Protein AF-A0A844G9I7-F1 (afdb_monomer_lite)

Foldseek 3Di:
DDPPPDDPVVLVVLVVVCVVVVNDPVVLVVVCVVVVPDLVNLVVLLVVLVVCVVVLVPPLVVVVVVLCVPPVSVVVVVDPVSSVVVSVVVSVVSNLVSNSDSDPVSVSD

Radius of gyration: 17.14 Å; chains: 1; bounding box: 35×35×41 Å

Sequence (109 aa):
MSSASLRPTVRAEVDGIAAEMGIDDSELEARKAFLELTEDDAEHLRAIHSKLEAAQNGFADGFYQYLRRLPELAALLPDEATVSRLKEAHGRYFDSLTAGDYGMAYVTG

Secondary structure (DSSP, 8-state):
-------HHHHHHHHHHHHHTT-SHHHHHHHHHHTT--HHHHHHHHHHHHHHHHHHHHHHHHHHHHHTTSHHHHTT--SHHHHHHHHHHHHHHHHHHHS---SHHHHH-

InterPro domains:
  IPR009050 Globin-like superfamily [SSF46458] (18-107)
  IPR012292 Globin/Protoglobin [G3DSA:1.10.490.10] (5-109)
  IPR044398 Globin-sensor domain [PF11563] (25-107)

Organism: NCBI:txid2675226

Structure (mmCIF, N/CA/C/O backbone):
data_AF-A0A844G9I7-F1
#
_entry.id   AF-A0A844G9I7-F1
#
loop_
_atom_site.group_PDB
_atom_site.id
_atom_site.type_symbol
_atom_site.label_atom_id
_atom_site.label_alt_id
_atom_site.label_comp_id
_atom_site.label_asym_id
_atom_site.label_entity_id
_atom_site.label_seq_id
_atom_site.pdbx_PDB_ins_code
_atom_site.Cartn_x
_atom_site.Cartn_y
_atom_site.Cartn_z
_atom_site.occupancy
_atom_site.B_iso_or_equiv
_atom_site.auth_seq_id
_atom_site.auth_comp_id
_atom_site.auth_asym_id
_atom_site.auth_atom_id
_atom_site.pdbx_PDB_model_num
ATOM 1 N N . MET A 1 1 ? -19.244 -5.043 -6.696 1.00 33.78 1 MET A N 1
ATOM 2 C CA . MET A 1 1 ? -18.022 -4.713 -7.455 1.00 33.78 1 MET A CA 1
ATOM 3 C C . MET A 1 1 ? -18.172 -3.309 -8.009 1.00 33.78 1 MET A C 1
ATOM 5 O O . MET A 1 1 ? -18.878 -3.130 -8.989 1.00 33.78 1 MET A O 1
ATOM 9 N N . SER A 1 2 ? -17.619 -2.309 -7.324 1.00 36.78 2 SER A N 1
ATOM 10 C CA . SER A 1 2 ? -17.659 -0.918 -7.782 1.00 36.78 2 SER A CA 1
ATOM 11 C C . SER A 1 2 ? -16.244 -0.520 -8.167 1.00 36.78 2 SER A C 1
ATOM 13 O O . SER A 1 2 ? -15.457 -0.133 -7.309 1.00 36.78 2 SER A O 1
ATOM 15 N N . SER A 1 3 ? -15.924 -0.659 -9.453 1.00 40.97 3 SER A N 1
ATOM 16 C CA . SER A 1 3 ? -14.826 0.091 -10.055 1.00 40.97 3 SER A CA 1
ATOM 17 C C . SER A 1 3 ? -15.193 1.566 -9.910 1.00 40.97 3 SER A C 1
ATOM 19 O O . SER A 1 3 ? -16.163 2.034 -10.510 1.00 40.97 3 SER A O 1
ATOM 21 N N . ALA A 1 4 ? -14.498 2.282 -9.028 1.00 48.38 4 ALA A N 1
ATOM 22 C CA . ALA A 1 4 ? -14.599 3.730 -8.958 1.00 48.38 4 ALA A CA 1
ATOM 23 C C . ALA A 1 4 ? -13.858 4.294 -10.175 1.00 48.38 4 ALA A C 1
ATOM 25 O O . ALA A 1 4 ? -12.704 4.693 -10.090 1.00 48.38 4 ALA A O 1
ATOM 26 N N . SER A 1 5 ? -14.513 4.256 -11.336 1.00 52.41 5 SER A N 1
ATOM 27 C CA . SER A 1 5 ? -14.021 4.916 -12.539 1.00 52.41 5 SER A CA 1
ATOM 28 C C . SER A 1 5 ? -13.988 6.418 -12.261 1.00 52.41 5 SER A C 1
ATOM 30 O O . SER A 1 5 ? -15.034 7.062 -12.122 1.00 52.41 5 SER A O 1
ATOM 32 N N . LEU A 1 6 ? -12.781 6.970 -12.103 1.00 51.28 6 LEU A N 1
ATOM 33 C CA . LEU A 1 6 ? -12.587 8.414 -12.058 1.00 51.28 6 LEU A CA 1
ATOM 34 C C . LEU A 1 6 ? -13.183 9.029 -13.328 1.00 51.28 6 LEU A C 1
ATOM 36 O O . LEU A 1 6 ? -13.032 8.500 -14.431 1.00 51.28 6 LEU A O 1
ATOM 40 N N . ARG A 1 7 ? -13.842 10.182 -13.180 1.00 52.50 7 ARG A N 1
ATOM 41 C CA . ARG A 1 7 ? -14.280 10.967 -14.337 1.00 52.50 7 ARG A CA 1
ATOM 42 C C . ARG A 1 7 ? -13.048 11.310 -15.195 1.00 52.50 7 ARG A C 1
ATOM 44 O O . ARG A 1 7 ? -12.033 11.690 -14.612 1.00 52.50 7 ARG A O 1
ATOM 51 N N . PRO A 1 8 ? -13.136 11.252 -16.538 1.00 58.50 8 PRO A N 1
ATOM 52 C CA . PRO A 1 8 ? -11.988 11.407 -17.441 1.00 58.50 8 PRO A CA 1
ATOM 53 C C . PRO A 1 8 ? -11.113 12.637 -17.154 1.00 58.50 8 PRO A C 1
ATOM 55 O O . PRO A 1 8 ? -9.895 12.571 -17.254 1.00 58.50 8 PRO A O 1
ATOM 58 N N . THR A 1 9 ? -11.732 13.745 -16.740 1.00 63.19 9 THR A N 1
ATOM 59 C CA . THR A 1 9 ? -11.050 15.000 -16.397 1.00 63.19 9 THR A CA 1
ATOM 60 C C . THR A 1 9 ? -10.159 14.885 -15.160 1.00 63.19 9 THR A C 1
ATOM 62 O O . THR A 1 9 ? -9.043 15.380 -15.178 1.00 63.19 9 THR A O 1
ATOM 65 N N . VAL A 1 10 ? -10.610 14.187 -14.114 1.00 68.00 10 VAL A N 1
ATOM 66 C CA . VAL A 1 10 ? -9.838 14.048 -12.866 1.00 68.00 10 VAL A CA 1
ATOM 67 C C . VAL A 1 10 ? -8.649 13.114 -13.079 1.00 68.00 10 VAL A C 1
ATOM 69 O O . VAL A 1 10 ? -7.578 13.352 -12.537 1.00 68.00 10 VAL A O 1
ATOM 72 N N . ARG A 1 11 ? -8.808 12.075 -13.912 1.00 64.19 11 ARG A N 1
ATOM 73 C CA . ARG A 1 11 ? -7.693 11.189 -14.271 1.00 64.19 11 ARG A CA 1
ATOM 74 C C . ARG A 1 11 ? -6.596 11.957 -15.014 1.00 64.19 11 ARG A C 1
ATOM 76 O O . ARG A 1 11 ? -5.443 11.868 -14.625 1.00 64.19 11 ARG A O 1
ATOM 83 N N . ALA A 1 12 ? -6.972 12.784 -15.991 1.00 64.88 12 ALA A N 1
ATOM 84 C CA . ALA A 1 12 ? -6.025 13.624 -16.725 1.00 64.88 12 ALA A CA 1
ATOM 85 C C . ALA A 1 12 ? -5.307 14.659 -15.832 1.00 64.88 12 ALA A C 1
ATOM 87 O O . ALA A 1 12 ? -4.141 14.963 -16.064 1.00 64.88 12 ALA A O 1
ATOM 88 N N . GLU A 1 13 ? -5.979 15.189 -14.805 1.00 68.00 13 GLU A N 1
ATOM 89 C CA . GLU A 1 13 ? -5.363 16.090 -13.819 1.00 68.00 13 GLU A CA 1
ATOM 90 C C . GLU A 1 13 ? -4.354 15.363 -12.918 1.00 68.00 13 GLU A C 1
ATOM 92 O O . GLU A 1 13 ? -3.267 15.885 -12.680 1.00 68.00 13 GLU A O 1
ATOM 97 N N . VAL A 1 14 ? -4.672 14.146 -12.460 1.00 66.75 14 VAL A N 1
ATOM 98 C CA . VAL A 1 14 ? -3.742 13.309 -11.679 1.00 66.75 14 VAL A CA 1
ATOM 99 C C . VAL A 1 14 ? -2.527 12.915 -12.516 1.00 66.75 14 VAL A C 1
ATOM 101 O O . VAL A 1 14 ? -1.402 13.044 -12.037 1.00 66.75 14 VAL A O 1
ATOM 104 N N . ASP A 1 15 ? -2.735 12.512 -13.771 1.00 68.62 15 ASP A N 1
ATOM 105 C CA . ASP A 1 15 ? -1.649 12.179 -14.697 1.00 68.62 15 ASP A CA 1
ATOM 106 C C . ASP A 1 15 ? -0.749 13.408 -14.957 1.00 68.62 15 ASP A C 1
ATOM 108 O O . ASP A 1 15 ? 0.476 13.293 -15.003 1.00 68.62 15 ASP A O 1
ATOM 112 N N . GLY A 1 16 ? -1.339 14.608 -15.053 1.00 67.50 16 GLY A N 1
ATOM 113 C CA . GLY A 1 16 ? -0.609 15.872 -15.187 1.00 67.50 16 GLY A CA 1
ATOM 114 C C . GLY A 1 16 ? 0.231 16.232 -13.957 1.00 67.50 16 GLY A C 1
ATOM 115 O O . GLY A 1 16 ? 1.384 16.630 -14.105 1.00 67.50 16 GLY A O 1
ATOM 116 N N . ILE A 1 17 ? -0.308 16.037 -12.748 1.00 68.25 17 ILE A N 1
ATOM 117 C CA . ILE A 1 17 ? 0.423 16.252 -11.488 1.00 68.25 17 ILE A CA 1
ATOM 118 C C . ILE A 1 17 ? 1.550 15.224 -11.334 1.00 68.25 17 ILE A C 1
ATOM 120 O O . ILE A 1 17 ? 2.654 15.583 -10.934 1.00 68.25 17 ILE A O 1
ATOM 124 N N . ALA A 1 18 ? 1.306 13.956 -11.676 1.00 65.31 18 ALA A N 1
ATOM 125 C CA . ALA A 1 18 ? 2.324 12.909 -11.639 1.00 65.31 18 ALA A CA 1
ATOM 126 C C . ALA A 1 18 ? 3.498 13.238 -12.577 1.00 65.31 18 ALA A C 1
ATOM 128 O O . ALA A 1 18 ? 4.653 13.151 -12.161 1.00 65.31 18 ALA A O 1
ATOM 129 N N . ALA A 1 19 ? 3.204 13.710 -13.793 1.00 63.81 19 ALA A N 1
ATOM 130 C CA . ALA A 1 19 ? 4.216 14.165 -14.741 1.00 63.81 19 ALA A CA 1
ATOM 131 C C . ALA A 1 19 ? 4.979 15.409 -14.244 1.00 63.81 19 ALA A C 1
ATOM 133 O O . ALA A 1 19 ? 6.200 15.471 -14.373 1.00 63.81 19 ALA A O 1
ATOM 134 N N . GLU A 1 20 ? 4.296 16.382 -13.629 1.00 67.19 20 GLU A N 1
ATOM 135 C CA . GLU A 1 20 ? 4.932 17.577 -13.048 1.00 67.19 20 GLU A CA 1
ATOM 136 C C . GLU A 1 20 ? 5.818 17.238 -11.832 1.00 67.19 20 GLU A C 1
ATOM 138 O O . GLU A 1 20 ? 6.842 17.880 -11.600 1.00 67.19 20 GLU A O 1
ATOM 143 N N . MET A 1 21 ? 5.478 16.173 -11.097 1.00 69.19 21 MET A N 1
ATOM 144 C CA . MET A 1 21 ? 6.293 15.591 -10.024 1.00 69.19 21 MET A CA 1
ATOM 145 C C . MET A 1 21 ? 7.427 14.677 -10.530 1.00 69.19 21 MET A C 1
ATOM 147 O O . MET A 1 21 ? 8.182 14.152 -9.709 1.00 69.19 21 MET A O 1
ATOM 151 N N . GLY A 1 22 ? 7.560 14.483 -11.849 1.00 71.44 22 GLY A N 1
ATOM 152 C CA . GLY A 1 22 ? 8.590 13.644 -12.470 1.00 71.44 22 GLY A CA 1
ATOM 153 C C . GLY A 1 22 ? 8.352 12.138 -12.336 1.00 71.44 22 GLY A C 1
ATOM 154 O O . GLY A 1 22 ? 9.294 11.365 -12.453 1.00 71.44 22 GLY A O 1
ATOM 155 N N . ILE A 1 23 ? 7.119 11.708 -12.057 1.00 75.62 23 ILE A N 1
ATOM 156 C CA . ILE A 1 23 ? 6.739 10.294 -12.011 1.00 75.62 23 ILE A CA 1
ATOM 157 C C . ILE A 1 23 ? 6.346 9.877 -13.430 1.00 75.62 23 ILE A C 1
ATOM 159 O O . ILE A 1 23 ? 5.176 9.926 -13.807 1.00 75.62 23 ILE A O 1
ATOM 163 N N . ASP A 1 24 ? 7.346 9.514 -14.224 1.00 84.38 24 ASP A N 1
ATOM 164 C CA . ASP A 1 24 ? 7.183 8.921 -15.550 1.00 84.38 24 ASP A CA 1
ATOM 165 C C . ASP A 1 24 ? 7.708 7.475 -15.578 1.00 84.38 24 ASP A C 1
ATOM 167 O O . ASP A 1 24 ? 8.198 6.955 -14.571 1.00 84.38 24 ASP A O 1
ATOM 171 N N . ASP A 1 25 ? 7.600 6.810 -16.731 1.00 86.44 25 ASP A N 1
ATOM 172 C CA . ASP A 1 25 ? 8.064 5.428 -16.892 1.00 86.44 25 ASP A CA 1
ATOM 173 C C . ASP A 1 25 ? 9.565 5.274 -16.573 1.00 86.44 25 ASP A C 1
ATOM 175 O O . ASP A 1 25 ? 9.979 4.249 -16.037 1.00 86.44 25 ASP A O 1
ATOM 179 N N . SER A 1 26 ? 10.394 6.286 -16.856 1.00 89.00 26 SER A N 1
ATOM 180 C CA . SER A 1 26 ? 11.833 6.222 -16.579 1.00 89.00 26 SER A CA 1
ATOM 181 C C . SER A 1 26 ? 12.118 6.303 -15.082 1.00 89.00 26 SER A C 1
ATOM 183 O O . SER A 1 26 ? 12.963 5.562 -14.579 1.00 89.00 26 SER A O 1
ATOM 185 N N . GLU A 1 27 ? 11.435 7.194 -14.366 1.00 90.88 27 GLU A N 1
ATOM 186 C CA . GLU A 1 27 ? 11.519 7.282 -12.906 1.00 90.88 27 GLU A CA 1
ATOM 187 C C . GLU A 1 27 ? 10.958 6.016 -12.244 1.00 90.88 27 GLU A C 1
ATOM 189 O O . GLU A 1 27 ? 11.523 5.520 -11.267 1.00 90.88 27 GLU A O 1
ATOM 194 N N . LEU A 1 28 ? 9.876 5.445 -12.785 1.00 91.25 28 LEU A N 1
ATOM 195 C CA . LEU A 1 28 ? 9.317 4.183 -12.307 1.00 91.25 28 LEU A CA 1
ATOM 196 C C . LEU A 1 28 ? 10.337 3.044 -12.412 1.00 91.25 28 LEU A C 1
ATOM 198 O O . LEU A 1 28 ? 10.581 2.344 -11.427 1.00 91.25 28 LEU A O 1
ATOM 202 N N . GLU A 1 29 ? 10.967 2.879 -13.573 1.00 93.25 29 GLU A N 1
ATOM 203 C CA . GLU A 1 29 ? 11.994 1.854 -13.761 1.00 93.25 29 GLU A CA 1
ATOM 204 C C . GLU A 1 29 ? 13.237 2.122 -12.897 1.00 93.25 29 GLU A C 1
ATOM 206 O O . GLU A 1 29 ? 13.800 1.186 -12.326 1.00 93.25 29 GLU A O 1
ATOM 211 N N . ALA A 1 30 ? 13.621 3.388 -12.690 1.00 93.19 30 ALA A N 1
ATOM 212 C CA . ALA A 1 30 ? 14.696 3.745 -11.764 1.00 93.19 30 ALA A CA 1
ATOM 213 C C . ALA A 1 30 ? 14.370 3.351 -10.313 1.00 93.19 30 ALA A C 1
ATOM 215 O O . ALA A 1 30 ? 15.235 2.826 -9.608 1.00 93.19 30 ALA A O 1
ATOM 216 N N . ARG A 1 31 ? 13.123 3.542 -9.864 1.00 93.00 31 ARG A N 1
ATOM 217 C CA . ARG A 1 31 ? 12.666 3.117 -8.530 1.00 93.00 31 ARG A CA 1
ATOM 218 C C . ARG A 1 31 ? 12.640 1.607 -8.383 1.00 93.00 31 ARG A C 1
ATOM 220 O O . ARG A 1 31 ? 13.085 1.112 -7.350 1.00 93.00 31 ARG A O 1
ATOM 227 N N . LYS A 1 32 ? 12.151 0.878 -9.390 1.00 95.12 32 LYS A N 1
ATOM 228 C CA . LYS A 1 32 ? 12.191 -0.591 -9.385 1.00 95.12 32 LYS A CA 1
ATOM 229 C C . LYS A 1 32 ? 13.626 -1.089 -9.287 1.00 95.12 32 LYS A C 1
ATOM 231 O O . LYS A 1 32 ? 13.918 -1.890 -8.410 1.00 95.12 32 LYS A O 1
ATOM 236 N N . ALA A 1 33 ? 14.529 -0.545 -10.102 1.00 95.69 33 ALA A N 1
ATOM 237 C CA . ALA A 1 33 ? 15.945 -0.893 -10.057 1.00 95.69 33 ALA A CA 1
ATOM 238 C C . ALA A 1 33 ? 16.591 -0.554 -8.702 1.00 95.69 33 ALA A C 1
ATOM 240 O O . ALA A 1 33 ? 17.333 -1.368 -8.163 1.00 95.69 33 ALA A O 1
ATOM 241 N N . PHE A 1 34 ? 16.286 0.614 -8.125 1.00 95.69 34 PHE A N 1
ATOM 242 C CA . PHE A 1 34 ? 16.789 1.019 -6.808 1.00 95.69 34 PHE A CA 1
ATOM 243 C C . PHE A 1 34 ? 16.295 0.112 -5.673 1.00 95.69 34 PHE A C 1
ATOM 245 O O . PHE A 1 34 ? 17.048 -0.178 -4.748 1.00 95.69 34 PHE A O 1
ATOM 252 N N . LEU A 1 35 ? 15.035 -0.323 -5.734 1.00 95.31 35 LEU A N 1
ATOM 253 C CA . LEU A 1 35 ? 14.436 -1.245 -4.766 1.00 95.31 35 LEU A CA 1
ATOM 254 C C . LEU A 1 35 ? 14.755 -2.715 -5.060 1.00 95.31 35 LEU A C 1
ATOM 256 O O . LEU A 1 35 ? 14.287 -3.577 -4.323 1.00 95.31 35 LEU A O 1
ATOM 260 N N . GLU A 1 36 ? 15.506 -2.986 -6.131 1.00 97.12 36 GLU A N 1
ATOM 261 C CA . GLU A 1 36 ? 15.764 -4.329 -6.655 1.00 97.12 36 GLU A CA 1
ATOM 262 C C . GLU A 1 36 ? 14.469 -5.123 -6.909 1.00 97.12 36 GLU A C 1
ATOM 264 O O . GLU A 1 36 ? 14.449 -6.341 -6.803 1.00 97.12 36 GLU A O 1
ATOM 269 N N . LEU A 1 37 ? 13.376 -4.433 -7.254 1.00 95.81 37 LEU A N 1
ATOM 270 C CA . LEU A 1 37 ? 12.088 -5.049 -7.555 1.00 95.81 37 LEU A CA 1
ATOM 271 C C . LEU A 1 37 ? 12.104 -5.591 -8.986 1.00 95.81 37 LEU A C 1
ATOM 273 O O . LEU A 1 37 ? 11.899 -4.849 -9.950 1.00 95.81 37 LEU A O 1
ATOM 277 N N . THR A 1 38 ? 12.359 -6.888 -9.109 1.00 96.38 38 THR A N 1
ATOM 278 C CA . THR A 1 38 ? 12.442 -7.599 -10.386 1.00 96.38 38 THR A CA 1
ATOM 279 C C . THR A 1 38 ? 11.139 -8.323 -10.733 1.00 96.38 38 THR A C 1
ATOM 281 O O . THR A 1 38 ? 10.194 -8.375 -9.941 1.00 96.38 38 THR A O 1
ATOM 284 N N . GLU A 1 39 ? 11.078 -8.915 -11.929 1.00 95.81 39 GLU A N 1
ATOM 285 C CA . GLU A 1 39 ? 9.946 -9.769 -12.308 1.00 95.81 39 GLU A CA 1
ATOM 286 C C . GLU A 1 39 ? 9.845 -11.017 -11.416 1.00 95.81 39 GLU A C 1
ATOM 288 O O . GLU A 1 39 ? 8.737 -11.434 -11.084 1.00 95.81 39 GLU A O 1
ATOM 293 N N . ASP A 1 40 ? 10.972 -11.559 -10.944 1.00 97.19 40 ASP A N 1
ATOM 294 C CA . ASP A 1 40 ? 10.982 -12.698 -10.019 1.00 97.19 40 ASP A CA 1
ATOM 295 C C . ASP A 1 40 ? 10.285 -12.333 -8.693 1.00 97.19 40 ASP A C 1
ATOM 297 O O . ASP A 1 40 ? 9.532 -13.128 -8.125 1.00 97.19 40 ASP A O 1
A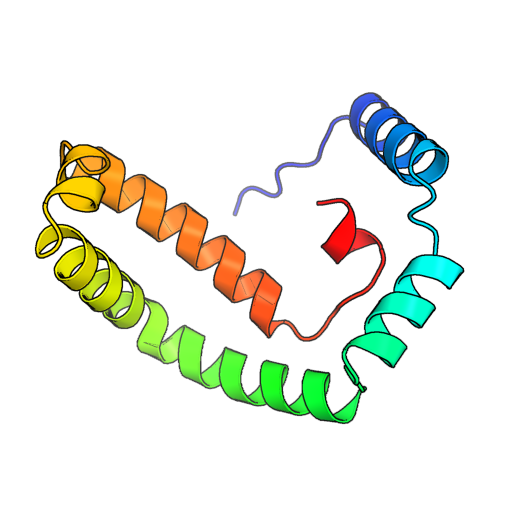TOM 301 N N . ASP A 1 41 ? 10.467 -11.106 -8.199 1.00 96.25 41 ASP A N 1
ATOM 302 C CA . ASP A 1 41 ? 9.762 -10.609 -7.011 1.00 96.25 41 ASP A CA 1
ATOM 303 C C . ASP A 1 41 ? 8.258 -10.466 -7.265 1.00 96.25 41 ASP A C 1
ATOM 305 O O . ASP A 1 41 ? 7.440 -10.843 -6.419 1.00 96.25 41 ASP A O 1
ATOM 309 N N . ALA A 1 42 ? 7.877 -9.982 -8.450 1.00 95.50 42 ALA A N 1
ATOM 310 C CA . ALA A 1 42 ? 6.479 -9.908 -8.860 1.00 95.50 42 ALA A CA 1
ATOM 311 C C . ALA A 1 42 ? 5.839 -11.307 -8.954 1.00 95.50 42 ALA A C 1
ATOM 313 O O . ALA A 1 42 ? 4.703 -11.498 -8.511 1.00 95.50 42 ALA A O 1
ATOM 314 N N . GLU A 1 43 ? 6.568 -12.314 -9.446 1.00 95.94 43 GLU A N 1
ATOM 315 C CA . GLU A 1 43 ? 6.133 -13.716 -9.446 1.00 95.94 43 GLU A CA 1
ATOM 316 C C . GLU A 1 43 ? 5.917 -14.255 -8.028 1.00 95.94 43 GLU A C 1
ATOM 318 O O . GLU A 1 43 ? 4.876 -14.864 -7.749 1.00 95.94 43 GLU A O 1
ATOM 323 N N . HIS A 1 44 ? 6.846 -13.990 -7.106 1.00 94.81 44 HIS A N 1
ATOM 324 C CA . HIS A 1 44 ? 6.692 -14.377 -5.705 1.00 94.81 44 HIS A CA 1
ATOM 325 C C . HIS A 1 44 ? 5.476 -13.707 -5.051 1.00 94.81 44 HIS A C 1
ATOM 327 O O . HIS A 1 44 ? 4.732 -14.363 -4.313 1.00 94.81 44 HIS A O 1
ATOM 333 N N . LEU A 1 45 ? 5.234 -12.427 -5.343 1.00 94.69 45 LEU A N 1
ATOM 334 C CA . LEU A 1 45 ? 4.090 -11.683 -4.817 1.00 94.69 45 LEU A CA 1
ATOM 335 C C . LEU A 1 45 ? 2.767 -12.249 -5.343 1.00 94.69 45 LEU A C 1
ATOM 337 O O . LEU A 1 45 ? 1.881 -12.531 -4.534 1.00 94.69 45 LEU A O 1
ATOM 341 N N . ARG A 1 46 ? 2.676 -12.576 -6.639 1.00 94.56 46 ARG A N 1
ATOM 342 C CA . ARG A 1 46 ? 1.516 -13.278 -7.224 1.00 94.56 46 ARG A CA 1
ATOM 343 C C . ARG A 1 46 ? 1.293 -14.658 -6.602 1.00 94.56 46 ARG A C 1
ATOM 345 O O . ARG A 1 46 ? 0.158 -15.054 -6.329 1.00 94.56 46 ARG A O 1
ATOM 352 N N . ALA A 1 47 ? 2.364 -15.396 -6.314 1.00 92.75 47 ALA A N 1
ATOM 353 C CA . ALA A 1 47 ? 2.259 -16.693 -5.648 1.00 92.75 47 ALA A CA 1
ATOM 354 C C . ALA A 1 47 ? 1.729 -16.571 -4.207 1.00 92.75 47 ALA A C 1
ATOM 356 O O . ALA A 1 47 ? 0.987 -17.442 -3.743 1.00 92.75 47 ALA A O 1
ATOM 357 N N . ILE A 1 48 ? 2.086 -15.501 -3.490 1.00 89.50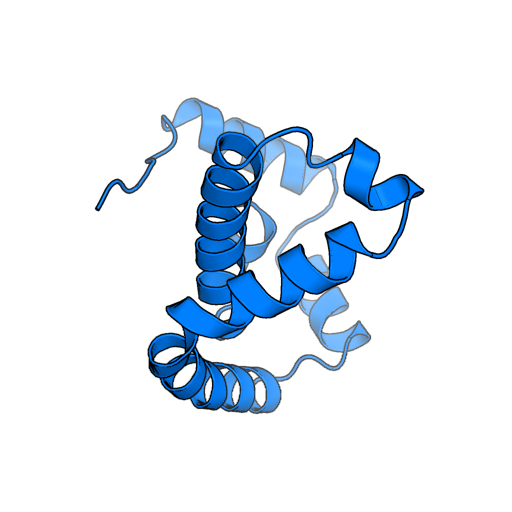 48 ILE A N 1
ATOM 358 C CA . ILE A 1 48 ? 1.584 -15.220 -2.138 1.00 89.50 48 ILE A CA 1
ATOM 359 C C . ILE A 1 48 ? 0.151 -14.676 -2.179 1.00 89.50 48 ILE A C 1
ATOM 361 O O . ILE A 1 48 ? -0.640 -15.044 -1.312 1.00 89.50 48 ILE A O 1
ATOM 365 N N . HIS A 1 49 ? -0.204 -13.874 -3.183 1.00 89.12 49 HIS A N 1
ATOM 366 C CA . HIS A 1 49 ? -1.539 -13.296 -3.364 1.00 89.12 49 HIS A CA 1
ATOM 367 C C . HIS A 1 49 ? -2.647 -14.349 -3.250 1.00 89.12 49 HIS A C 1
ATOM 369 O O . HIS A 1 49 ? -3.524 -14.239 -2.394 1.00 89.12 49 HIS A O 1
ATOM 375 N N . SER A 1 50 ? -2.523 -15.451 -3.998 1.00 81.31 50 SER A N 1
ATOM 376 C CA . SER A 1 50 ? -3.486 -16.565 -3.955 1.00 81.31 50 SER A CA 1
ATOM 377 C C . SER A 1 50 ? -3.635 -17.203 -2.564 1.00 81.31 50 SER A C 1
ATOM 379 O O . SER A 1 50 ? -4.716 -17.642 -2.169 1.00 8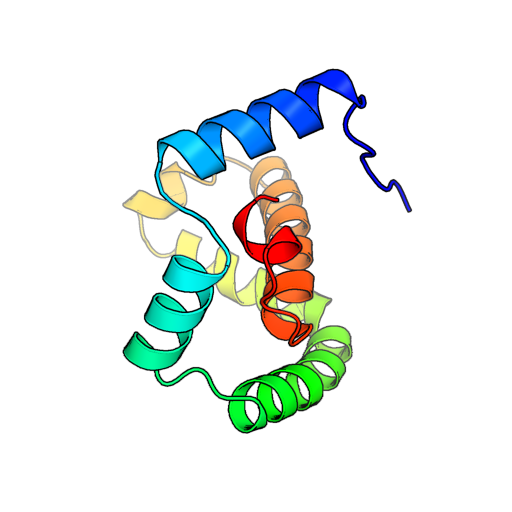1.31 50 SER A O 1
ATOM 381 N N . LYS A 1 51 ? -2.551 -17.240 -1.780 1.00 81.69 51 LYS A N 1
ATOM 382 C CA . LYS A 1 51 ? -2.560 -17.757 -0.403 1.00 81.69 51 LYS A CA 1
ATOM 383 C C . LYS A 1 51 ? -3.182 -16.757 0.566 1.00 81.69 51 LYS A C 1
ATOM 385 O O . LYS A 1 51 ? -3.824 -17.168 1.532 1.00 81.69 51 LYS A O 1
ATOM 390 N N . LEU A 1 52 ? -2.980 -15.462 0.325 1.00 75.88 52 LEU A N 1
ATOM 391 C CA . LEU A 1 52 ? -3.542 -14.397 1.143 1.00 75.88 52 LEU A CA 1
ATOM 392 C C . LEU A 1 52 ? -5.043 -14.273 0.934 1.00 75.88 52 LEU A C 1
ATOM 394 O O . LEU A 1 52 ? -5.734 -14.170 1.937 1.00 75.88 52 LEU A O 1
ATOM 398 N N . GLU A 1 53 ? -5.569 -14.364 -0.291 1.00 72.31 53 GLU A N 1
ATOM 399 C CA . GLU A 1 53 ? -7.022 -14.386 -0.546 1.00 72.31 53 GLU A CA 1
ATOM 400 C C . GLU A 1 53 ? -7.751 -15.423 0.322 1.00 72.31 53 GLU A C 1
ATOM 402 O O . GLU A 1 53 ? -8.776 -15.120 0.934 1.00 72.31 53 GLU A O 1
ATOM 407 N N . ALA A 1 54 ? -7.172 -16.617 0.480 1.00 69.56 54 ALA A N 1
ATOM 408 C CA . ALA A 1 54 ? -7.722 -17.665 1.341 1.00 69.56 54 ALA A CA 1
ATOM 409 C C . ALA A 1 54 ? -7.693 -17.314 2.847 1.00 69.56 54 ALA A C 1
ATOM 411 O O . ALA A 1 54 ? -8.482 -17.853 3.625 1.00 69.56 54 ALA A O 1
ATOM 412 N N . ALA A 1 55 ? -6.797 -16.417 3.267 1.00 66.00 55 ALA A N 1
ATOM 413 C CA . ALA A 1 55 ? -6.573 -16.011 4.656 1.00 66.00 55 ALA A CA 1
ATOM 414 C C . ALA A 1 55 ? -7.050 -14.577 4.984 1.00 66.00 55 ALA A C 1
ATOM 416 O O . ALA A 1 55 ? -6.989 -14.171 6.151 1.00 66.00 55 ALA A O 1
ATOM 417 N N . GLN A 1 56 ? -7.527 -13.810 3.993 1.00 60.88 56 GLN A N 1
ATOM 418 C CA . GLN A 1 56 ? -7.759 -12.358 4.074 1.00 60.88 56 GLN A CA 1
ATOM 419 C C . GLN A 1 56 ? -8.699 -11.957 5.222 1.00 60.88 56 GLN A C 1
ATOM 421 O O . GLN A 1 56 ? -8.497 -10.914 5.843 1.00 60.88 56 GLN A O 1
ATOM 426 N N . ASN A 1 57 ? -9.653 -12.818 5.589 1.00 61.31 57 ASN A N 1
ATOM 427 C CA . ASN A 1 57 ? -10.567 -12.545 6.701 1.00 61.31 57 ASN A CA 1
ATOM 428 C C . ASN A 1 57 ? -9.874 -12.538 8.079 1.00 61.31 57 ASN A C 1
ATOM 430 O O . ASN A 1 57 ? -10.332 -11.845 8.978 1.00 61.31 57 ASN A O 1
ATOM 434 N N . GLY A 1 58 ? -8.777 -13.281 8.268 1.00 71.25 58 GLY A N 1
ATOM 435 C CA . GLY A 1 58 ? -8.099 -13.398 9.568 1.00 71.25 58 GLY A CA 1
ATOM 436 C C . GLY A 1 58 ? -6.898 -12.466 9.750 1.00 71.25 58 GLY A C 1
ATOM 437 O O . GLY A 1 58 ? -6.604 -12.042 10.869 1.00 71.25 58 GLY A O 1
ATOM 438 N N . PHE A 1 59 ? -6.198 -12.124 8.665 1.00 78.31 59 PHE A N 1
ATOM 439 C CA . PHE A 1 59 ? -4.976 -11.315 8.738 1.00 78.31 59 PHE A CA 1
ATOM 440 C C . PHE A 1 59 ? -5.244 -9.894 9.253 1.00 78.31 59 PHE A C 1
ATOM 442 O O . PHE A 1 59 ? -4.592 -9.432 10.195 1.00 78.31 59 PHE A O 1
ATOM 449 N N . ALA A 1 60 ? -6.240 -9.214 8.679 1.00 83.69 60 ALA A N 1
ATOM 450 C CA . ALA A 1 60 ? -6.571 -7.847 9.067 1.00 83.69 60 ALA A CA 1
ATOM 451 C C . ALA A 1 60 ? -7.049 -7.777 10.529 1.00 83.69 60 ALA A C 1
ATOM 453 O O . ALA A 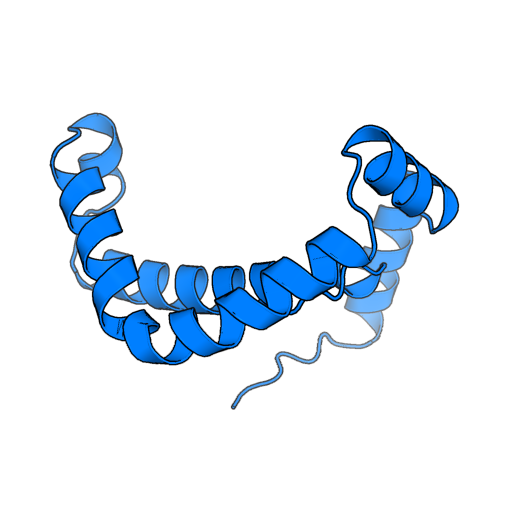1 60 ? -6.710 -6.841 11.253 1.00 83.69 60 ALA A O 1
ATOM 454 N N . ASP A 1 61 ? -7.774 -8.793 10.998 1.00 87.75 61 ASP A N 1
ATOM 455 C CA . ASP A 1 61 ? -8.218 -8.899 12.388 1.00 87.75 61 ASP A CA 1
ATOM 456 C C . ASP A 1 61 ? -7.044 -8.909 13.368 1.00 87.75 61 ASP A C 1
ATOM 458 O O . ASP A 1 61 ? -7.025 -8.108 14.306 1.00 87.75 61 ASP A O 1
ATOM 462 N N . GLY A 1 62 ? -6.039 -9.756 13.123 1.00 89.31 62 GLY A N 1
ATOM 463 C CA . GLY A 1 62 ? -4.833 -9.818 13.950 1.00 89.31 62 GLY A CA 1
ATOM 464 C C . GLY A 1 62 ? -4.064 -8.494 13.971 1.00 89.31 62 GLY A C 1
ATOM 465 O O . GLY A 1 62 ? -3.631 -8.045 15.035 1.00 89.31 62 GLY A O 1
ATOM 466 N N . PHE A 1 63 ? -3.960 -7.828 12.818 1.00 90.69 63 PHE A N 1
ATOM 467 C CA . PHE A 1 63 ? -3.301 -6.528 12.699 1.00 90.69 63 PHE A CA 1
ATOM 468 C C . PHE A 1 63 ? -3.981 -5.449 13.558 1.00 90.69 63 PHE A C 1
ATOM 470 O O . PHE A 1 63 ? -3.330 -4.842 14.408 1.00 90.69 63 PHE A O 1
ATOM 477 N N . TYR A 1 64 ? -5.297 -5.242 13.426 1.00 93.44 64 TYR A N 1
ATOM 478 C CA . TYR A 1 64 ? -5.997 -4.216 14.219 1.00 93.44 64 TYR A CA 1
ATOM 479 C C . TYR A 1 64 ? -6.090 -4.571 15.707 1.00 93.44 64 TYR A C 1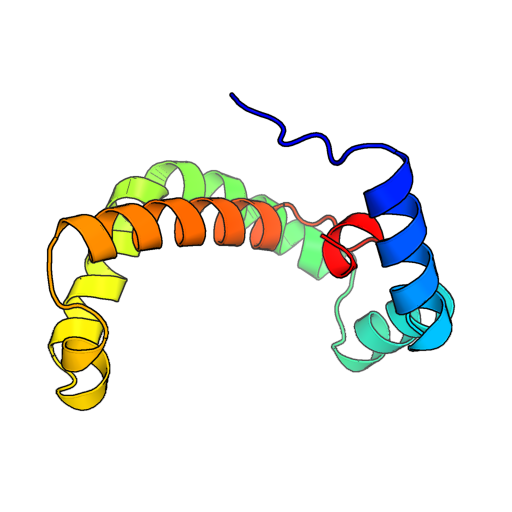
ATOM 481 O O . TYR A 1 64 ? -6.038 -3.673 16.551 1.00 93.44 64 TYR A O 1
ATOM 489 N N . GLN A 1 65 ? -6.169 -5.860 16.055 1.00 93.44 65 GLN A N 1
ATOM 490 C CA . GLN A 1 65 ? -6.051 -6.294 17.450 1.00 93.44 65 GLN A CA 1
ATOM 491 C C . GLN A 1 65 ? -4.685 -5.938 18.043 1.00 93.44 65 GLN A C 1
ATOM 493 O O . GLN A 1 65 ? -4.616 -5.550 19.209 1.00 93.44 65 GLN A O 1
ATOM 498 N N . TYR A 1 66 ? -3.608 -6.053 17.263 1.00 95.00 66 TYR A N 1
ATOM 499 C CA . TYR A 1 66 ? -2.274 -5.640 17.688 1.00 95.00 66 TYR A CA 1
ATOM 500 C C . TYR A 1 66 ? -2.174 -4.118 17.851 1.00 95.00 66 TYR A C 1
ATOM 502 O O . TYR A 1 66 ? -1.730 -3.663 18.904 1.00 95.00 66 TYR A O 1
ATOM 510 N N . LEU A 1 67 ? -2.663 -3.327 16.884 1.00 95.69 67 LEU A N 1
ATOM 511 C CA . LEU A 1 67 ? -2.633 -1.859 16.971 1.00 95.69 67 LEU A CA 1
ATOM 512 C C . LEU A 1 67 ? -3.358 -1.328 18.213 1.00 95.69 67 LEU A C 1
ATOM 514 O O . LEU A 1 67 ? -2.884 -0.393 18.851 1.00 95.69 67 LEU A O 1
ATOM 518 N N . ARG A 1 68 ? -4.464 -1.962 18.620 1.00 95.25 68 ARG A N 1
ATOM 519 C CA . ARG A 1 68 ? -5.194 -1.584 19.841 1.00 95.25 68 ARG A CA 1
ATOM 520 C C . ARG A 1 68 ? -4.417 -1.794 21.140 1.00 95.25 68 ARG A C 1
ATOM 522 O O . ARG A 1 68 ? -4.800 -1.236 22.163 1.00 95.25 68 ARG A O 1
ATOM 529 N N . ARG A 1 69 ? -3.338 -2.579 21.126 1.00 96.88 69 ARG A N 1
ATOM 530 C CA . ARG A 1 69 ? -2.460 -2.755 22.295 1.00 96.88 69 ARG A CA 1
ATOM 531 C C . ARG A 1 69 ? -1.473 -1.599 22.458 1.00 96.88 69 ARG A C 1
ATOM 533 O O . ARG A 1 69 ? -0.835 -1.506 23.502 1.00 96.88 69 ARG A O 1
ATOM 540 N N . LEU A 1 70 ? -1.341 -0.739 21.449 1.00 97.50 70 LEU A N 1
ATOM 541 C CA . LEU A 1 70 ? -0.442 0.409 21.440 1.00 97.50 70 LEU A CA 1
ATOM 542 C C . LEU A 1 70 ? -1.272 1.677 21.709 1.00 97.50 70 LEU A C 1
ATOM 544 O O . LEU A 1 70 ? -2.060 2.052 20.843 1.00 97.50 70 LEU A O 1
ATOM 548 N N . PRO A 1 71 ? -1.140 2.342 22.877 1.00 95.38 71 PRO A N 1
ATOM 549 C CA . PRO A 1 71 ? -2.050 3.418 23.292 1.00 95.38 71 PRO A CA 1
ATOM 550 C C . PRO A 1 71 ? -2.213 4.545 22.267 1.00 95.38 71 PRO A C 1
ATOM 552 O O . PRO A 1 71 ? -3.330 4.984 22.000 1.00 95.38 71 PRO A O 1
ATOM 555 N N . GLU A 1 72 ? -1.110 4.969 21.650 1.00 96.62 72 GLU A N 1
ATOM 556 C CA . GLU A 1 72 ? -1.099 6.027 20.634 1.00 96.62 72 GLU A CA 1
ATOM 557 C C . GLU A 1 72 ? -1.886 5.635 19.377 1.00 96.62 72 GLU A C 1
ATOM 559 O O . GLU A 1 72 ? -2.602 6.455 18.810 1.00 96.62 72 GLU A O 1
ATOM 564 N N . LEU A 1 73 ? -1.812 4.365 18.968 1.00 96.19 73 LEU A N 1
ATOM 565 C CA . LEU A 1 73 ? -2.519 3.866 17.787 1.00 96.19 73 LEU A CA 1
ATOM 566 C C . LEU A 1 73 ? -3.968 3.497 18.109 1.00 96.19 73 LEU A C 1
ATOM 568 O O . LEU A 1 73 ? -4.847 3.678 17.271 1.00 96.19 73 LEU A O 1
ATOM 572 N N . ALA A 1 74 ? -4.247 3.043 19.331 1.00 95.88 74 ALA A N 1
ATOM 573 C CA . ALA A 1 74 ? -5.603 2.793 19.806 1.00 95.88 74 ALA A CA 1
ATOM 574 C C . ALA A 1 74 ? -6.459 4.071 19.777 1.00 95.88 74 ALA A C 1
ATOM 576 O O . ALA A 1 74 ? -7.634 4.004 19.424 1.00 95.88 74 ALA A O 1
ATOM 577 N N . ALA A 1 75 ? -5.863 5.236 20.060 1.00 94.94 75 ALA A N 1
ATOM 578 C CA . ALA A 1 75 ? -6.537 6.532 19.954 1.00 94.94 75 ALA A CA 1
ATOM 579 C C . ALA A 1 75 ? -7.007 6.862 18.520 1.00 94.94 75 ALA A C 1
ATOM 581 O O . ALA A 1 75 ? -7.971 7.606 18.350 1.00 94.94 75 ALA A O 1
ATOM 582 N N . LEU A 1 76 ? -6.373 6.279 17.493 1.00 94.31 76 LEU A N 1
ATOM 583 C CA . LEU A 1 76 ? -6.768 6.413 16.084 1.00 94.31 76 LEU A CA 1
ATOM 584 C C . LEU A 1 76 ? -7.887 5.434 15.675 1.00 94.31 76 LEU A C 1
ATOM 586 O O . LEU A 1 76 ? -8.391 5.509 14.555 1.00 94.31 76 LEU A O 1
ATOM 590 N N . LEU A 1 77 ? -8.279 4.511 16.563 1.00 95.50 77 LEU A N 1
ATOM 591 C CA . LEU A 1 77 ? -9.248 3.437 16.317 1.00 95.50 77 LEU A CA 1
ATOM 592 C C . LEU A 1 77 ? -10.446 3.541 17.287 1.00 95.50 77 LEU A C 1
ATOM 594 O O . LEU A 1 77 ? -10.663 2.621 18.082 1.00 95.50 77 LEU A O 1
ATOM 598 N N . PRO A 1 78 ? -11.225 4.641 17.240 1.00 92.75 78 PRO A N 1
ATOM 599 C CA . PRO A 1 78 ? -12.198 4.993 18.278 1.00 92.75 78 PRO A CA 1
ATOM 600 C C . PRO A 1 78 ? -13.374 4.014 18.401 1.00 92.75 78 PRO A C 1
ATOM 602 O O . PRO A 1 78 ? -13.966 3.904 19.472 1.00 92.75 78 PRO A O 1
ATOM 605 N N . ASP A 1 79 ? -13.722 3.305 17.325 1.00 95.06 79 ASP A N 1
ATOM 606 C CA . ASP A 1 79 ? -14.857 2.384 17.287 1.00 95.06 79 ASP A CA 1
ATOM 607 C C . ASP A 1 79 ? -14.661 1.236 16.277 1.00 95.06 79 ASP A C 1
ATOM 609 O O . ASP A 1 79 ? -13.730 1.214 15.464 1.00 95.06 79 ASP A O 1
ATOM 613 N N . GLU A 1 80 ? -15.552 0.241 16.342 1.00 93.44 80 GLU A N 1
ATOM 614 C CA . GLU A 1 80 ? -15.552 -0.907 15.423 1.00 93.44 80 GLU A CA 1
ATOM 615 C C . GLU A 1 80 ? -15.915 -0.527 13.983 1.00 93.44 80 GLU A C 1
ATOM 617 O O . GLU A 1 80 ? -15.469 -1.185 13.042 1.00 93.44 80 GLU A O 1
ATOM 622 N N . ALA A 1 81 ? -16.695 0.539 13.781 1.00 94.88 81 ALA A N 1
ATOM 623 C CA . ALA A 1 81 ? -17.059 1.001 12.443 1.00 94.88 81 ALA A CA 1
ATOM 624 C C . ALA A 1 81 ? -15.827 1.536 11.693 1.00 94.88 81 ALA A C 1
ATOM 626 O O . ALA A 1 81 ? -15.609 1.221 10.522 1.00 94.88 81 ALA A O 1
ATOM 627 N N . THR A 1 82 ? -14.972 2.280 12.395 1.00 94.38 82 THR A N 1
ATOM 628 C CA . THR A 1 82 ? -13.691 2.782 11.902 1.00 94.38 82 THR A CA 1
ATOM 629 C C . THR A 1 82 ? -12.765 1.627 11.562 1.00 94.38 82 THR A C 1
ATOM 631 O O . THR A 1 82 ? -12.226 1.590 10.457 1.00 94.38 82 THR A O 1
ATOM 634 N N . VAL A 1 83 ? -12.634 0.646 12.460 1.00 94.06 83 VAL A N 1
ATOM 635 C CA . VAL A 1 83 ? -11.831 -0.558 12.205 1.00 94.06 83 VAL A CA 1
ATOM 636 C C . VAL A 1 83 ? -12.357 -1.329 10.994 1.00 94.06 83 VAL A C 1
ATOM 638 O O . VAL A 1 83 ? -11.561 -1.734 10.156 1.00 94.06 83 VAL A O 1
ATOM 641 N N . SER A 1 84 ? -13.672 -1.489 10.852 1.00 91.88 84 SER A N 1
ATOM 642 C CA . SER A 1 84 ? -14.271 -2.209 9.718 1.00 91.88 84 SER A CA 1
ATOM 643 C C . SER A 1 84 ? -13.960 -1.526 8.385 1.00 91.88 84 SER A C 1
ATOM 645 O O . SER A 1 84 ? -13.447 -2.165 7.469 1.00 91.88 84 SER A O 1
ATOM 647 N N . ARG A 1 85 ? -14.147 -0.201 8.298 1.00 92.62 85 ARG A N 1
ATOM 648 C CA . ARG A 1 85 ? -13.790 0.575 7.098 1.00 92.62 85 ARG A CA 1
ATOM 649 C C . ARG A 1 85 ? -12.296 0.492 6.782 1.00 92.62 85 ARG A C 1
ATOM 651 O O . ARG A 1 85 ? -11.911 0.412 5.617 1.00 92.62 85 ARG A O 1
ATOM 658 N N . LEU A 1 86 ? -11.454 0.529 7.814 1.00 93.06 86 LEU A N 1
ATOM 659 C CA . LEU A 1 86 ? -10.011 0.403 7.656 1.00 93.06 86 LEU A CA 1
ATOM 660 C C . LEU A 1 86 ? -9.625 -0.997 7.165 1.00 93.06 86 LEU A C 1
ATOM 662 O O . LEU A 1 86 ? -8.836 -1.083 6.236 1.00 93.06 86 LEU A O 1
ATOM 666 N N . LYS A 1 87 ? -10.233 -2.071 7.685 1.00 90.25 87 LYS A N 1
ATOM 667 C CA . LYS A 1 87 ? -10.034 -3.445 7.190 1.00 90.25 87 LYS A CA 1
ATOM 668 C C . LYS A 1 87 ? -10.393 -3.585 5.716 1.00 90.25 87 LYS A C 1
ATOM 670 O O . LYS A 1 87 ? -9.631 -4.187 4.972 1.00 90.25 87 LYS A O 1
ATOM 675 N N . GLU A 1 88 ? -11.500 -2.995 5.275 1.00 89.69 88 GLU A N 1
ATOM 676 C CA . GLU A 1 88 ? -11.882 -3.016 3.860 1.00 89.69 88 GLU A CA 1
ATOM 677 C C . GLU A 1 88 ? -10.878 -2.269 2.970 1.00 89.69 88 GLU A C 1
ATOM 679 O O . GLU A 1 88 ? -10.518 -2.749 1.896 1.00 89.69 88 GLU A O 1
ATOM 684 N N . ALA A 1 89 ? -10.421 -1.086 3.399 1.00 89.88 89 ALA A N 1
ATOM 685 C CA . ALA A 1 89 ? -9.406 -0.322 2.672 1.00 89.88 89 ALA A CA 1
ATOM 686 C C . ALA A 1 89 ? -8.058 -1.053 2.640 1.00 89.88 89 ALA A C 1
ATOM 688 O O . ALA A 1 89 ? -7.415 -1.123 1.597 1.00 89.88 89 ALA A O 1
ATOM 689 N N . HIS A 1 90 ? -7.676 -1.643 3.768 1.00 88.25 90 HIS A N 1
ATOM 690 C CA . HIS A 1 90 ? -6.476 -2.445 3.930 1.00 88.25 90 HIS A CA 1
ATOM 691 C C . HIS A 1 90 ? -6.512 -3.686 3.032 1.00 88.25 90 HIS A C 1
ATOM 693 O O . HIS A 1 90 ? -5.524 -3.970 2.367 1.00 88.25 90 HIS A O 1
ATOM 699 N N . GLY A 1 91 ? -7.662 -4.362 2.939 1.00 86.88 91 GLY A N 1
ATOM 700 C CA . GLY A 1 91 ? -7.871 -5.489 2.031 1.00 86.88 91 GLY A CA 1
ATOM 701 C C . GLY A 1 91 ? -7.643 -5.101 0.572 1.00 86.88 91 GLY A C 1
ATOM 702 O O . GLY A 1 91 ? -6.822 -5.720 -0.091 1.00 86.88 91 GLY A O 1
ATOM 703 N N . ARG A 1 92 ? -8.273 -4.014 0.099 1.00 87.81 92 ARG A N 1
ATOM 704 C CA . ARG A 1 92 ? -8.049 -3.501 -1.268 1.00 87.81 92 ARG A CA 1
ATOM 705 C C . ARG A 1 92 ? -6.590 -3.131 -1.534 1.00 87.81 92 ARG A C 1
ATOM 707 O O . ARG A 1 92 ? -6.094 -3.368 -2.625 1.00 87.81 92 ARG A O 1
ATOM 714 N N . TYR A 1 93 ? -5.914 -2.553 -0.545 1.00 87.00 93 TYR A N 1
ATOM 715 C CA . TYR A 1 93 ? -4.501 -2.214 -0.670 1.00 87.00 93 TYR A CA 1
ATOM 716 C C . TYR A 1 93 ? -3.608 -3.460 -0.744 1.00 87.00 93 TYR A C 1
ATOM 718 O O . TYR A 1 93 ? -2.696 -3.508 -1.558 1.00 87.00 93 TYR A O 1
ATOM 726 N N . PHE A 1 94 ? -3.861 -4.485 0.074 1.00 87.69 94 PHE A N 1
ATOM 727 C CA . PHE A 1 94 ? -3.097 -5.737 0.021 1.00 87.69 94 PHE A CA 1
ATOM 728 C C . PHE A 1 94 ? -3.343 -6.516 -1.268 1.00 87.69 94 PHE A C 1
ATOM 730 O O . PHE A 1 94 ? -2.408 -7.106 -1.811 1.00 87.69 94 PHE A O 1
ATOM 737 N N . ASP A 1 95 ? -4.581 -6.482 -1.755 1.00 88.69 95 ASP A N 1
ATOM 738 C CA . ASP A 1 95 ? -4.977 -7.025 -3.048 1.00 88.69 95 ASP A CA 1
ATOM 739 C C . ASP A 1 95 ? -4.125 -6.411 -4.168 1.00 88.69 95 ASP A C 1
ATOM 741 O O . ASP A 1 95 ? -3.393 -7.132 -4.844 1.00 88.69 95 ASP A O 1
ATOM 745 N N . SER A 1 96 ? -4.080 -5.074 -4.260 1.00 91.12 96 SER A N 1
ATOM 746 C CA . SER A 1 96 ? -3.239 -4.387 -5.248 1.00 91.12 96 SER A CA 1
ATOM 747 C C . SER A 1 96 ? -1.744 -4.613 -5.019 1.00 91.12 96 SER A C 1
ATOM 749 O O . SER A 1 96 ? -1.002 -4.837 -5.970 1.00 91.12 96 SER A O 1
ATOM 751 N N . LEU A 1 97 ? -1.284 -4.578 -3.764 1.00 91.31 97 LEU A N 1
ATOM 752 C CA . LEU A 1 97 ? 0.132 -4.716 -3.404 1.00 91.31 97 LEU A CA 1
ATOM 753 C C . LEU A 1 97 ? 0.708 -6.066 -3.837 1.00 91.31 97 LEU A C 1
ATOM 755 O O . LEU A 1 97 ? 1.884 -6.148 -4.176 1.00 91.31 97 LEU A O 1
ATOM 759 N N . THR A 1 98 ? -0.101 -7.124 -3.815 1.00 92.69 98 THR A N 1
ATOM 760 C CA . THR A 1 98 ? 0.346 -8.492 -4.118 1.00 92.69 98 THR A CA 1
ATOM 761 C C . THR A 1 98 ? -0.056 -8.974 -5.512 1.00 92.69 98 THR A C 1
ATOM 763 O O . THR A 1 98 ? 0.360 -10.055 -5.917 1.00 92.69 98 THR A O 1
ATOM 766 N N . ALA A 1 99 ? -0.776 -8.158 -6.289 1.00 92.75 99 ALA A N 1
ATOM 767 C CA . ALA A 1 99 ? -1.166 -8.472 -7.665 1.00 92.75 99 ALA A CA 1
ATOM 768 C C . ALA A 1 99 ? 0.028 -8.651 -8.626 1.00 92.75 99 ALA A C 1
ATOM 770 O O . ALA A 1 99 ? -0.120 -9.260 -9.685 1.00 92.75 99 ALA A O 1
ATOM 771 N N . GLY A 1 100 ? 1.213 -8.144 -8.262 1.00 94.38 100 GLY A N 1
ATOM 772 C CA . GLY A 1 100 ? 2.435 -8.271 -9.059 1.00 94.38 100 GLY A CA 1
ATOM 773 C C . GLY A 1 100 ? 2.413 -7.469 -10.358 1.00 94.38 100 GLY A C 1
ATOM 774 O O . GLY A 1 100 ? 3.080 -7.860 -11.310 1.00 94.38 100 GLY A O 1
ATOM 775 N N . ASP A 1 101 ? 1.634 -6.388 -10.414 1.00 93.12 101 ASP A N 1
ATOM 776 C CA . ASP A 1 101 ? 1.659 -5.405 -11.497 1.00 93.12 101 ASP A CA 1
ATOM 777 C C . ASP A 1 101 ? 2.011 -4.035 -10.907 1.00 93.12 101 ASP A C 1
ATOM 779 O O . ASP A 1 101 ? 1.190 -3.387 -10.256 1.00 93.12 101 ASP A O 1
ATOM 783 N N . TYR A 1 102 ? 3.262 -3.622 -11.111 1.00 92.88 102 TYR A N 1
ATOM 784 C CA . TYR A 1 102 ? 3.831 -2.383 -10.572 1.00 92.88 102 TYR A CA 1
ATOM 785 C C . TYR A 1 102 ? 4.105 -1.364 -11.683 1.00 92.88 102 TYR A C 1
ATOM 787 O O . TYR A 1 102 ? 5.167 -0.741 -11.729 1.00 92.88 102 TYR A O 1
ATOM 795 N N . GLY A 1 103 ? 3.177 -1.247 -12.635 1.00 90.69 103 GLY A N 1
ATOM 796 C CA . GLY A 1 103 ? 3.199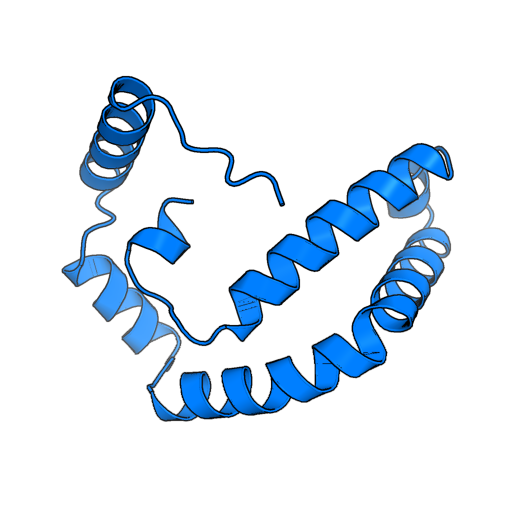 -0.230 -13.685 1.00 90.69 103 GLY A CA 1
ATOM 797 C C . GLY A 1 103 ? 2.732 1.155 -13.217 1.00 90.69 103 GLY A C 1
ATOM 798 O O . GLY A 1 103 ? 2.378 1.367 -12.057 1.00 90.69 103 GLY A O 1
ATOM 799 N N . MET A 1 104 ? 2.656 2.108 -14.148 1.00 88.12 104 MET A N 1
ATOM 800 C CA . MET A 1 104 ? 2.196 3.474 -13.856 1.00 88.12 104 MET A CA 1
ATOM 801 C C . MET A 1 104 ? 0.817 3.520 -13.195 1.00 88.12 104 MET A C 1
ATOM 803 O O . MET A 1 104 ? 0.618 4.280 -12.253 1.00 88.12 104 MET A O 1
ATOM 807 N N . ALA A 1 105 ? -0.109 2.652 -13.615 1.00 87.62 105 ALA A N 1
ATOM 808 C CA . ALA A 1 105 ? -1.441 2.570 -13.018 1.00 87.62 105 ALA A CA 1
ATOM 809 C C . ALA A 1 105 ? -1.407 2.261 -11.511 1.00 87.62 105 ALA A C 1
ATOM 811 O O . ALA A 1 105 ? -2.232 2.785 -10.769 1.00 87.62 105 ALA A O 1
ATOM 812 N N . TYR A 1 106 ? -0.442 1.455 -11.058 1.00 89.06 106 TYR A N 1
ATOM 813 C CA . TYR A 1 106 ? -0.250 1.139 -9.645 1.00 89.06 106 TYR A CA 1
ATOM 814 C C . TYR A 1 106 ? 0.249 2.354 -8.850 1.00 89.06 106 TYR A C 1
ATOM 816 O O . TYR A 1 106 ? -0.188 2.590 -7.727 1.00 89.06 106 TYR A O 1
ATOM 824 N N . VAL A 1 107 ? 1.152 3.146 -9.436 1.00 85.31 107 VAL A N 1
ATOM 825 C CA . VAL A 1 107 ? 1.768 4.303 -8.766 1.00 85.31 107 VAL A CA 1
ATOM 826 C C . VAL A 1 107 ? 0.828 5.505 -8.703 1.00 85.31 107 VAL A C 1
ATOM 828 O O . VAL A 1 107 ? 0.859 6.252 -7.726 1.00 85.31 107 VAL A O 1
ATOM 831 N N . THR A 1 108 ? -0.007 5.705 -9.723 1.00 80.81 108 THR A N 1
ATOM 832 C CA . THR A 1 108 ? -0.890 6.878 -9.817 1.00 80.81 108 THR A CA 1
ATOM 833 C C . THR A 1 108 ? -2.249 6.698 -9.136 1.00 80.81 108 THR A C 1
ATOM 835 O O . THR A 1 108 ? -2.927 7.696 -8.899 1.00 80.81 108 THR A O 1
ATOM 838 N N . GLY A 1 109 ? -2.641 5.460 -8.805 1.00 68.75 109 GLY A N 1
ATOM 839 C CA . GLY A 1 109 ? -3.943 5.144 -8.198 1.00 68.75 109 GLY A CA 1
ATOM 840 C C . GLY A 1 109 ? -5.089 4.999 -9.195 1.00 68.75 109 GLY A C 1
ATOM 841 O O . GLY A 1 109 ? -5.200 5.794 -10.159 1.00 68.75 109 GLY A O 1
#

pLDDT: mean 83.47, std 14.9, range [33.78, 97.5]